Protein AF-A0A822D417-F1 (afdb_monomer)

InterPro domains:
  IPR008979 Galactose-binding-like domain superfamily [SSF49785] (33-91)
  IPR049475 Mannanase, galactose-binding domain-like [PF21253] (36-92)

Solvent-accessible surface area (backbone atoms only — not comparable to full-atom values): 6588 Å² total; per-residue (Å²): 131,82,85,57,60,63,55,62,80,66,36,75,77,75,51,80,72,83,73,81,84,76,72,96,81,71,96,60,90,74,75,79,75,83,87,77,53,35,78,88,45,55,82,66,50,43,62,42,66,55,76,39,70,60,36,61,35,62,90,60,61,89,90,48,81,20,22,83,42,66,40,68,50,82,87,81,42,98,64,74,49,79,48,66,75,77,82,79,83,82,79,83,79,86,128

Structure (mmCIF, N/CA/C/O backbone):
data_AF-A0A822D417-F1
#
_entry.id   AF-A0A822D417-F1
#
loop_
_atom_site.group_PDB
_atom_site.id
_atom_site.type_symbol
_atom_site.label_atom_id
_atom_site.label_alt_id
_atom_site.label_comp_id
_atom_site.label_asym_id
_atom_site.label_entity_id
_atom_site.label_seq_id
_atom_site.pdbx_PDB_ins_code
_atom_site.Cartn_x
_atom_site.Cartn_y
_atom_site.Cartn_z
_atom_site.occupancy
_atom_site.B_iso_or_equiv
_atom_site.auth_seq_id
_atom_site.auth_comp_id
_atom_site.auth_asym_id
_atom_site.auth_atom_id
_atom_site.pdbx_PDB_model_num
ATOM 1 N N . LYS A 1 1 ? 17.888 0.916 32.134 1.00 43.16 1 LYS A N 1
ATOM 2 C CA . LYS A 1 1 ? 18.655 0.701 30.878 1.00 43.16 1 LYS A CA 1
ATOM 3 C C . LYS A 1 1 ? 17.827 -0.208 29.978 1.00 43.16 1 LYS A C 1
ATOM 5 O O . LYS A 1 1 ? 17.633 -1.359 30.339 1.00 43.16 1 LYS A O 1
ATOM 10 N N . ASN A 1 2 ? 17.302 0.304 28.865 1.00 42.56 2 ASN A N 1
ATOM 11 C CA . ASN A 1 2 ? 16.524 -0.488 27.906 1.00 42.56 2 ASN A CA 1
ATOM 12 C C . ASN A 1 2 ? 17.467 -1.372 27.080 1.00 42.56 2 ASN A C 1
ATOM 14 O O . ASN A 1 2 ? 17.858 -1.009 25.977 1.00 42.56 2 ASN A O 1
ATOM 18 N N . GLN A 1 3 ? 17.867 -2.519 27.630 1.00 48.84 3 GLN A N 1
ATOM 19 C CA . GLN A 1 3 ? 18.822 -3.432 26.988 1.00 48.84 3 GLN A CA 1
ATOM 20 C C . GLN A 1 3 ? 18.248 -4.203 25.784 1.00 48.84 3 GLN A C 1
ATOM 22 O O . GLN A 1 3 ? 18.985 -4.914 25.117 1.00 48.84 3 GLN A O 1
ATOM 27 N N . ASN A 1 4 ? 16.967 -4.003 25.449 1.00 54.53 4 ASN A N 1
ATOM 28 C CA . ASN A 1 4 ? 16.254 -4.810 24.451 1.00 54.53 4 ASN A CA 1
ATOM 29 C C . ASN A 1 4 ? 15.768 -4.028 23.218 1.00 54.53 4 ASN A C 1
ATOM 31 O O . ASN A 1 4 ? 15.181 -4.617 22.316 1.00 54.53 4 ASN A O 1
ATOM 35 N N . VAL A 1 5 ? 16.026 -2.717 23.134 1.00 54.72 5 VAL A N 1
ATOM 36 C CA . VAL A 1 5 ? 15.638 -1.911 21.955 1.00 54.72 5 VAL A CA 1
ATOM 37 C C . VAL A 1 5 ? 16.495 -2.274 20.739 1.00 54.72 5 VAL A C 1
ATOM 39 O O . VAL A 1 5 ? 16.001 -2.322 19.618 1.00 54.72 5 VAL A O 1
ATOM 42 N N . TRP A 1 6 ? 17.761 -2.634 20.960 1.00 55.38 6 TRP A N 1
ATOM 43 C CA . TRP A 1 6 ? 18.650 -3.084 19.891 1.00 55.38 6 TRP A CA 1
ATOM 44 C C . TRP A 1 6 ? 18.193 -4.414 19.278 1.00 55.38 6 TRP A C 1
ATOM 46 O O . TRP A 1 6 ? 18.232 -4.57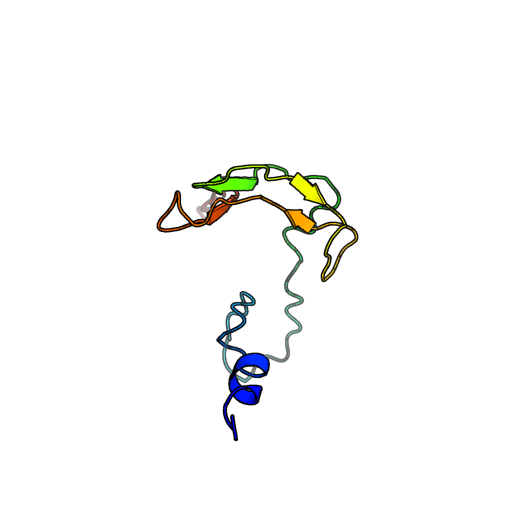3 18.062 1.00 55.38 6 TRP A O 1
ATOM 56 N N . ALA A 1 7 ? 17.672 -5.332 20.097 1.00 58.72 7 ALA A N 1
ATOM 57 C CA . ALA A 1 7 ? 17.116 -6.594 19.619 1.00 58.72 7 ALA A CA 1
ATOM 58 C C . ALA A 1 7 ? 15.896 -6.373 18.712 1.00 58.72 7 ALA A C 1
ATOM 60 O O . ALA A 1 7 ? 15.723 -7.113 17.757 1.00 58.72 7 ALA A O 1
ATOM 61 N N . LEU A 1 8 ? 15.093 -5.330 18.939 1.00 52.41 8 LEU A N 1
ATOM 62 C CA . LEU A 1 8 ? 13.934 -5.002 18.100 1.00 52.41 8 LEU A CA 1
ATOM 63 C C . LEU A 1 8 ? 14.316 -4.467 16.709 1.00 52.41 8 LEU A C 1
ATOM 65 O O . LEU A 1 8 ? 13.662 -4.826 15.736 1.00 52.41 8 LEU A O 1
ATOM 69 N N . PHE A 1 9 ? 15.391 -3.680 16.593 1.00 57.50 9 PHE A N 1
ATOM 70 C CA . PHE A 1 9 ? 15.875 -3.173 15.297 1.00 57.50 9 PHE A CA 1
ATOM 71 C C . PHE A 1 9 ? 16.802 -4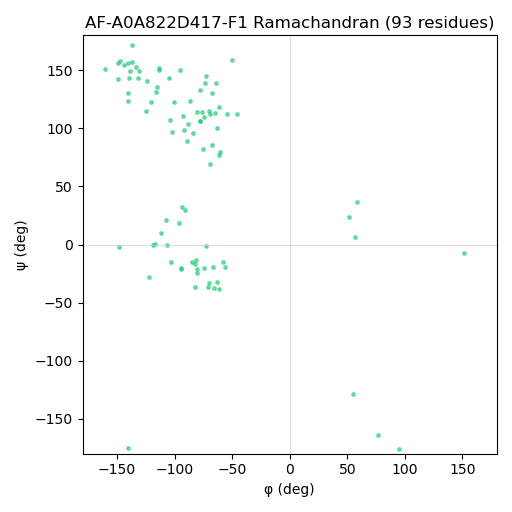.146 14.549 1.00 57.50 9 PHE A C 1
ATOM 73 O O . PHE A 1 9 ? 17.013 -3.980 13.351 1.00 57.50 9 PHE A O 1
ATOM 80 N N . ASN A 1 10 ? 17.330 -5.169 15.231 1.00 53.06 10 ASN A N 1
ATOM 81 C CA . ASN A 1 10 ? 18.166 -6.221 14.636 1.00 53.06 10 ASN A CA 1
ATOM 82 C C . ASN A 1 10 ? 17.459 -7.579 14.494 1.00 53.06 10 ASN A C 1
ATOM 84 O O . ASN A 1 10 ? 18.065 -8.528 13.994 1.00 53.06 10 ASN A O 1
ATOM 88 N N . ASN A 1 11 ? 16.195 -7.710 14.910 1.00 48.62 11 ASN A N 1
ATOM 89 C CA . ASN A 1 11 ? 15.465 -8.963 14.747 1.00 48.62 11 ASN A CA 1
ATOM 90 C C . ASN A 1 11 ? 14.987 -9.109 13.298 1.00 48.62 11 ASN A C 1
ATOM 92 O O . ASN A 1 11 ? 14.015 -8.481 12.873 1.00 48.62 11 ASN A O 1
ATOM 96 N N . GLN A 1 12 ? 15.651 -9.997 12.557 1.00 53.28 12 GLN A N 1
ATOM 97 C CA . GLN A 1 12 ? 15.289 -10.356 11.185 1.00 53.28 12 GLN A CA 1
ATOM 98 C C . GLN A 1 12 ? 13.857 -10.908 11.042 1.0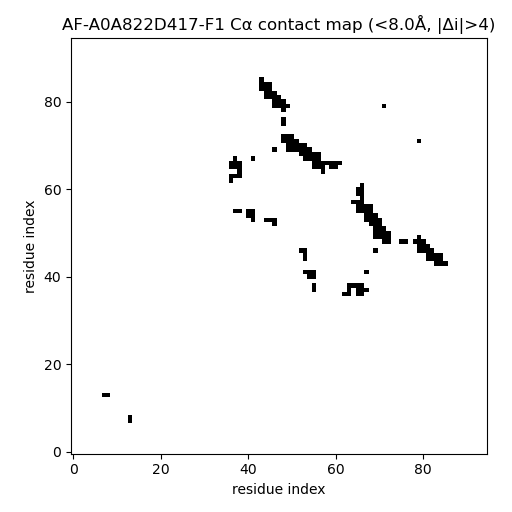0 53.28 12 GLN A C 1
ATOM 100 O O . GLN A 1 12 ? 13.360 -10.942 9.921 1.00 53.28 12 GLN A O 1
ATOM 105 N N . LEU A 1 13 ? 13.192 -11.301 12.138 1.00 49.06 13 LEU A N 1
ATOM 106 C CA . LEU A 1 13 ? 11.806 -11.788 12.155 1.00 49.06 13 LEU A CA 1
ATOM 107 C C . LEU A 1 13 ? 10.761 -10.698 12.460 1.00 49.06 13 LEU A C 1
ATOM 109 O O . LEU A 1 13 ? 9.594 -10.884 12.135 1.00 49.06 13 LEU A O 1
ATOM 113 N N . VAL A 1 14 ? 11.143 -9.560 13.060 1.00 47.34 14 VAL A N 1
ATOM 114 C CA . VAL A 1 14 ? 10.215 -8.419 13.267 1.00 47.34 14 VAL A CA 1
ATOM 115 C C . VAL A 1 14 ? 10.087 -7.592 11.987 1.00 47.34 14 VAL A C 1
ATOM 117 O O . VAL A 1 14 ? 9.050 -6.983 11.732 1.00 47.34 14 VAL A O 1
ATOM 120 N N . ILE A 1 15 ? 11.098 -7.656 11.119 1.00 49.00 15 ILE A N 1
ATOM 121 C CA . ILE A 1 15 ? 10.976 -7.217 9.735 1.00 49.00 15 ILE A CA 1
ATOM 122 C C . ILE A 1 15 ? 10.507 -8.422 8.914 1.00 49.00 15 ILE A C 1
ATOM 124 O O . ILE A 1 15 ? 11.320 -9.179 8.391 1.00 49.00 15 ILE A O 1
ATOM 128 N N . ASN A 1 16 ? 9.193 -8.613 8.789 1.00 47.16 16 ASN A N 1
ATOM 129 C CA . ASN A 1 16 ? 8.609 -9.528 7.802 1.00 47.16 16 ASN A CA 1
ATOM 130 C C . ASN A 1 16 ? 8.988 -9.060 6.377 1.00 47.16 16 ASN A C 1
ATOM 132 O O . ASN A 1 16 ? 8.190 -8.453 5.673 1.00 47.16 16 ASN A O 1
ATOM 136 N N . ARG A 1 17 ? 10.230 -9.316 5.942 1.00 48.41 17 ARG A N 1
ATOM 137 C CA . ARG A 1 17 ? 10.761 -8.979 4.605 1.00 48.41 17 ARG A CA 1
ATOM 138 C C . ARG A 1 17 ? 10.560 -10.102 3.591 1.00 48.41 17 ARG A C 1
ATOM 140 O O . ARG A 1 17 ? 11.418 -10.290 2.736 1.00 48.41 17 ARG A O 1
ATOM 147 N N . GLY A 1 18 ? 9.508 -10.909 3.730 1.00 43.88 18 GLY A N 1
ATOM 148 C CA . GLY A 1 18 ? 9.171 -11.952 2.751 1.00 43.88 18 GLY A CA 1
ATOM 149 C C . GLY A 1 18 ? 10.316 -12.908 2.380 1.00 43.88 18 GLY A C 1
ATOM 150 O O . GLY A 1 18 ? 10.303 -13.466 1.287 1.00 43.88 18 GLY A O 1
ATOM 151 N N . LYS A 1 19 ? 11.330 -13.088 3.240 1.00 46.16 19 LYS A N 1
ATOM 152 C CA . LYS A 1 19 ? 12.483 -13.935 2.923 1.00 46.16 19 LYS A CA 1
ATOM 153 C C . LYS A 1 19 ? 12.203 -15.351 3.417 1.00 46.16 19 LYS A C 1
ATOM 155 O O . LYS A 1 19 ? 12.349 -15.645 4.599 1.00 46.16 19 LYS A O 1
ATOM 160 N N . LEU A 1 20 ? 11.766 -16.208 2.496 1.00 44.94 20 LEU A N 1
ATOM 161 C CA . LEU A 1 20 ? 11.686 -17.652 2.695 1.00 44.94 20 LEU A CA 1
ATOM 162 C C . LEU A 1 20 ? 13.113 -18.190 2.877 1.00 44.94 20 LEU A C 1
ATOM 164 O O . LEU A 1 20 ? 13.926 -18.109 1.958 1.00 44.94 20 LEU A O 1
ATOM 168 N N . ASN A 1 21 ? 13.433 -18.691 4.070 1.00 46.44 21 ASN A N 1
ATOM 169 C CA . ASN A 1 21 ? 14.740 -19.276 4.356 1.00 46.44 21 ASN A CA 1
ATOM 170 C C . ASN A 1 21 ? 14.731 -20.743 3.891 1.00 46.44 21 ASN A C 1
ATOM 172 O O . ASN A 1 21 ? 14.219 -21.614 4.592 1.00 46.44 21 ASN A O 1
ATOM 176 N N . LEU A 1 22 ? 15.227 -21.006 2.680 1.00 51.34 22 LEU A N 1
ATOM 177 C CA . LEU A 1 22 ? 15.517 -22.361 2.199 1.00 51.34 22 LEU A CA 1
ATOM 178 C C . LEU A 1 22 ? 16.938 -22.703 2.664 1.00 51.34 22 LEU A C 1
ATOM 180 O O . LEU A 1 22 ? 17.853 -21.925 2.417 1.00 51.34 22 LEU A O 1
ATOM 184 N N . GLY A 1 23 ? 17.074 -23.801 3.410 1.00 39.03 23 GLY A N 1
ATOM 185 C CA . GLY A 1 23 ? 18.216 -24.114 4.276 1.00 39.03 23 GLY A CA 1
ATOM 186 C C . GLY A 1 23 ? 19.620 -24.008 3.668 1.00 39.03 23 GLY A C 1
ATOM 187 O O . GLY A 1 23 ? 19.823 -24.074 2.457 1.00 39.03 23 GLY A O 1
ATOM 188 N N . ASP A 1 24 ? 20.586 -23.858 4.578 1.00 44.62 24 ASP A N 1
ATOM 189 C CA . ASP A 1 24 ? 22.023 -23.724 4.336 1.00 44.62 24 ASP A CA 1
ATOM 190 C C . ASP A 1 24 ? 22.548 -24.750 3.319 1.00 44.62 24 ASP A C 1
ATOM 192 O O . ASP A 1 24 ? 22.598 -25.948 3.598 1.00 44.62 24 ASP A O 1
ATOM 196 N N . GLY A 1 25 ? 22.973 -24.284 2.139 1.00 41.91 25 GLY A N 1
ATOM 197 C CA . GLY A 1 25 ? 23.725 -25.131 1.205 1.00 41.91 25 GLY A CA 1
ATOM 198 C C . GLY A 1 25 ? 23.613 -24.829 -0.287 1.00 41.91 25 GLY A C 1
ATOM 199 O O . GLY A 1 25 ? 24.365 -25.415 -1.059 1.00 41.91 25 GLY A O 1
ATOM 200 N N . ALA A 1 26 ? 22.741 -23.923 -0.734 1.00 36.69 26 ALA A N 1
ATOM 201 C CA . ALA A 1 26 ? 22.652 -23.581 -2.155 1.00 36.69 26 ALA A CA 1
ATOM 202 C C . ALA A 1 26 ? 23.350 -22.247 -2.457 1.00 36.69 26 ALA A C 1
ATOM 204 O O . ALA A 1 26 ? 22.756 -21.173 -2.356 1.00 36.69 26 ALA A O 1
ATOM 205 N N . THR A 1 27 ? 24.607 -22.305 -2.907 1.00 42.31 27 THR A N 1
ATOM 206 C CA . THR A 1 27 ? 25.218 -21.237 -3.714 1.00 42.31 27 THR A CA 1
ATOM 207 C C . THR A 1 27 ? 24.563 -21.219 -5.096 1.00 42.31 27 THR A C 1
ATOM 209 O O . THR A 1 27 ? 25.161 -21.584 -6.103 1.00 42.31 27 THR A O 1
ATOM 212 N N . SER A 1 28 ? 23.301 -20.817 -5.145 1.00 39.69 28 SER A N 1
ATOM 213 C CA . SER A 1 28 ? 22.647 -20.355 -6.358 1.00 39.69 28 SER A CA 1
ATOM 214 C C . SER A 1 28 ? 22.099 -18.983 -6.027 1.00 39.69 28 SER A C 1
ATOM 216 O O . SER A 1 28 ? 21.232 -18.862 -5.160 1.00 39.69 28 SER A O 1
ATOM 218 N N . SER A 1 29 ? 22.622 -17.951 -6.683 1.00 43.84 29 SER A N 1
ATOM 219 C CA . SER A 1 29 ? 22.042 -16.614 -6.679 1.00 43.84 29 SER A CA 1
ATOM 220 C C . SER A 1 29 ? 20.632 -16.687 -7.264 1.00 43.84 29 SER A C 1
ATOM 222 O O . SER A 1 29 ? 20.414 -16.379 -8.431 1.00 43.84 29 SER A O 1
ATOM 224 N N . ALA A 1 30 ? 19.660 -17.112 -6.463 1.00 44.41 30 ALA A N 1
ATOM 225 C CA . ALA A 1 30 ? 18.273 -16.785 -6.697 1.00 44.41 30 ALA A CA 1
ATOM 226 C C . ALA A 1 30 ? 18.182 -15.277 -6.449 1.00 44.41 30 ALA A C 1
ATOM 228 O O . ALA A 1 30 ? 17.952 -14.835 -5.321 1.00 44.41 30 ALA A O 1
ATOM 229 N N . SER A 1 31 ? 18.465 -14.465 -7.473 1.00 51.12 31 SER A N 1
ATOM 230 C CA . SER A 1 31 ? 18.064 -13.068 -7.425 1.00 51.12 31 SER A CA 1
ATOM 231 C C . SER A 1 31 ? 16.540 -13.091 -7.379 1.00 51.12 31 SER A C 1
ATOM 233 O O . SER A 1 31 ? 15.865 -13.366 -8.366 1.00 51.12 31 SER A O 1
ATOM 235 N N . GLY A 1 32 ? 15.983 -12.921 -6.180 1.00 57.44 32 GLY A N 1
ATOM 236 C CA . GLY A 1 32 ? 14.549 -12.738 -6.026 1.00 57.44 32 GLY A CA 1
ATOM 237 C C . GLY A 1 32 ? 14.146 -11.565 -6.911 1.00 57.44 32 GLY A C 1
ATOM 238 O O . GLY A 1 32 ? 14.597 -10.443 -6.683 1.00 57.44 32 GLY A O 1
ATOM 239 N N . GLY A 1 33 ? 13.382 -11.841 -7.966 1.00 69.75 33 GLY A N 1
ATOM 240 C CA . GLY A 1 33 ? 12.916 -10.815 -8.885 1.00 69.75 33 GLY A CA 1
ATOM 241 C C . GLY A 1 33 ? 11.994 -9.841 -8.160 1.00 69.75 33 GLY A C 1
ATOM 242 O O . GLY A 1 33 ? 11.162 -10.246 -7.347 1.00 69.75 33 GLY A O 1
ATOM 243 N N . VAL A 1 34 ? 12.135 -8.552 -8.455 1.00 77.56 34 VAL A N 1
ATOM 244 C CA . VAL A 1 34 ? 11.184 -7.544 -7.983 1.00 77.56 34 VAL A CA 1
ATOM 245 C C . VAL A 1 34 ? 9.875 -7.746 -8.740 1.00 77.56 34 VAL A C 1
ATOM 247 O O . VAL A 1 34 ? 9.834 -7.577 -9.955 1.00 77.56 34 VAL A O 1
ATOM 250 N N . LEU A 1 35 ? 8.813 -8.118 -8.023 1.00 80.75 35 LEU A N 1
ATOM 251 C CA . LEU A 1 35 ? 7.483 -8.308 -8.614 1.00 80.75 35 LEU A CA 1
ATOM 252 C C . LEU A 1 35 ? 6.728 -6.982 -8.772 1.00 80.75 35 LEU A C 1
ATOM 254 O O . LEU A 1 35 ? 6.029 -6.790 -9.761 1.00 80.75 35 LEU A O 1
ATOM 258 N N . TYR A 1 36 ? 6.892 -6.058 -7.820 1.00 86.06 36 TYR A N 1
ATOM 259 C CA . TYR A 1 36 ? 6.246 -4.745 -7.837 1.00 86.06 36 TYR A CA 1
ATOM 260 C C . TYR A 1 36 ? 7.218 -3.672 -7.343 1.00 86.06 36 TYR A C 1
ATOM 262 O O . TYR A 1 36 ? 7.737 -3.765 -6.232 1.00 86.06 36 TYR A O 1
ATOM 270 N N . ASN A 1 37 ? 7.452 -2.654 -8.171 1.00 88.62 37 ASN A N 1
ATOM 271 C CA . ASN A 1 37 ? 8.284 -1.485 -7.859 1.00 88.62 37 ASN A CA 1
ATOM 272 C C . ASN A 1 37 ? 7.499 -0.162 -7.901 1.00 88.62 37 ASN A C 1
ATOM 274 O O . ASN A 1 37 ? 8.093 0.892 -7.703 1.00 88.62 37 ASN A O 1
ATOM 278 N N . PHE A 1 38 ? 6.199 -0.235 -8.213 1.00 91.25 38 PHE A N 1
ATOM 279 C CA . PHE A 1 38 ? 5.232 0.866 -8.276 1.00 91.25 38 PHE A CA 1
ATOM 280 C C . PHE A 1 38 ? 5.573 2.033 -9.207 1.00 91.25 38 PHE A C 1
ATOM 282 O O . PHE A 1 38 ? 4.798 2.975 -9.274 1.00 91.25 38 PHE A O 1
ATOM 289 N N . SER A 1 39 ? 6.644 1.946 -9.999 1.00 89.50 39 SER A N 1
ATOM 290 C CA . SER A 1 39 ? 7.050 3.009 -10.930 1.00 89.50 39 SER A CA 1
ATOM 291 C C . SER A 1 39 ? 6.066 3.228 -12.081 1.00 89.50 39 SER A C 1
ATOM 293 O O . SER A 1 39 ? 6.066 4.282 -12.706 1.00 89.50 39 SER A O 1
ATOM 295 N N . ASN A 1 40 ? 5.210 2.238 -12.347 1.00 87.81 40 ASN A N 1
ATOM 296 C CA . ASN A 1 40 ? 4.173 2.283 -13.380 1.00 87.81 40 ASN A CA 1
ATOM 297 C C . ASN A 1 40 ? 2.758 2.431 -12.782 1.00 87.81 40 ASN A C 1
ATOM 299 O O . ASN A 1 40 ? 1.777 2.050 -13.422 1.00 87.81 40 ASN A O 1
ATOM 303 N N . GLY A 1 41 ? 2.643 2.924 -11.545 1.00 89.69 41 GLY A N 1
ATOM 304 C CA . GLY A 1 41 ? 1.366 3.082 -10.850 1.00 89.69 41 GLY A CA 1
ATOM 305 C C . GLY A 1 41 ? 0.985 1.927 -9.928 1.00 89.69 41 GLY A C 1
ATOM 306 O O . GLY A 1 41 ? 1.728 0.965 -9.716 1.00 89.69 41 GLY A O 1
ATOM 307 N N . VAL A 1 42 ? -0.218 2.042 -9.359 1.00 91.50 42 VAL A N 1
ATOM 308 C CA . VAL A 1 42 ? -0.730 1.138 -8.314 1.00 91.50 42 VAL A CA 1
ATOM 309 C C . VAL A 1 42 ? -1.306 -0.175 -8.848 1.00 91.50 42 VAL A C 1
ATOM 311 O O . VAL A 1 42 ? -1.507 -1.115 -8.085 1.00 91.50 42 VAL A O 1
ATOM 314 N N . GLY A 1 43 ? -1.558 -0.288 -10.155 1.00 88.62 43 GLY A N 1
ATOM 315 C CA . GLY A 1 43 ? -2.089 -1.508 -10.770 1.00 88.62 43 GLY A CA 1
ATOM 316 C C . GLY A 1 43 ? -3.393 -1.998 -10.123 1.00 88.62 43 GLY A C 1
ATOM 317 O O . GLY A 1 43 ? -4.342 -1.238 -9.980 1.00 88.62 43 GLY A O 1
ATOM 318 N N . GLN A 1 44 ? -3.435 -3.283 -9.751 1.00 89.25 44 GLN A N 1
ATOM 319 C CA . GLN A 1 44 ? -4.588 -3.949 -9.113 1.00 89.25 44 GLN A CA 1
ATOM 320 C C . GLN A 1 44 ? -4.486 -3.999 -7.579 1.00 89.25 44 GLN A C 1
ATOM 322 O O . GLN A 1 44 ? -5.126 -4.835 -6.931 1.00 89.25 44 GLN A O 1
ATOM 327 N N . TRP A 1 45 ? -3.633 -3.158 -6.991 1.00 93.25 45 TRP A N 1
ATOM 328 C CA . TRP A 1 45 ? -3.504 -3.077 -5.545 1.00 93.25 45 TRP A CA 1
ATOM 329 C C . TRP A 1 45 ? -4.701 -2.365 -4.918 1.00 93.25 45 TRP A C 1
ATOM 331 O O . TRP A 1 45 ? -5.201 -1.370 -5.435 1.00 93.25 45 TRP A O 1
ATOM 341 N N . GLN A 1 46 ? -5.154 -2.893 -3.787 1.00 92.50 46 GLN A N 1
ATOM 342 C CA . GLN A 1 46 ? -6.349 -2.470 -3.070 1.00 92.50 46 GLN A CA 1
ATOM 343 C C . GLN A 1 46 ? -6.104 -2.499 -1.560 1.00 92.50 46 GLN A C 1
ATOM 345 O O . GLN A 1 46 ? -5.243 -3.229 -1.062 1.00 92.50 46 GLN A O 1
ATOM 350 N N . GLY A 1 47 ? -6.885 -1.706 -0.829 1.00 91.56 47 GLY A N 1
ATOM 351 C CA . GLY A 1 47 ? -6.839 -1.616 0.626 1.00 91.56 47 GLY A CA 1
ATOM 352 C C . GLY A 1 47 ? -8.116 -2.136 1.292 1.00 91.56 47 GLY A C 1
ATOM 353 O O . GLY A 1 47 ? -9.197 -2.066 0.717 1.00 91.56 47 GLY A O 1
ATOM 354 N N . THR A 1 48 ? -8.010 -2.637 2.523 1.00 91.94 48 THR A N 1
ATOM 355 C CA . THR A 1 48 ? -9.157 -2.900 3.415 1.00 91.94 48 THR A CA 1
ATOM 356 C C . THR A 1 48 ? -9.080 -1.997 4.641 1.00 91.94 48 THR A C 1
ATOM 358 O O . THR A 1 48 ? -8.015 -1.896 5.252 1.00 91.94 48 THR A O 1
ATOM 361 N N . ASN A 1 49 ? -10.217 -1.405 5.031 1.00 92.81 49 ASN A N 1
ATOM 362 C CA . ASN A 1 49 ? -10.337 -0.446 6.140 1.00 92.81 49 ASN A CA 1
ATOM 363 C C . ASN A 1 49 ? -9.448 0.801 5.966 1.00 92.81 49 ASN A C 1
ATOM 365 O O . ASN A 1 49 ? -8.884 1.311 6.929 1.00 92.81 49 ASN A O 1
ATOM 369 N N . VAL A 1 50 ? -9.307 1.274 4.728 1.00 93.00 50 VAL A N 1
ATOM 370 C CA . VAL A 1 50 ? -8.506 2.457 4.388 1.00 93.00 50 VAL A CA 1
ATOM 371 C C . VAL A 1 50 ? -9.380 3.707 4.314 1.00 93.00 50 VAL A C 1
ATOM 373 O O . VAL A 1 50 ? -10.561 3.625 3.983 1.00 93.00 50 VAL A O 1
ATOM 376 N N . THR A 1 51 ? -8.797 4.861 4.619 1.00 94.69 51 THR A N 1
ATOM 377 C CA . THR A 1 51 ? -9.442 6.179 4.506 1.00 94.69 51 THR A CA 1
ATOM 378 C C . THR A 1 51 ? -8.984 6.963 3.281 1.00 94.69 51 THR A C 1
ATOM 380 O O . THR A 1 51 ? -9.637 7.934 2.913 1.00 94.69 51 THR A O 1
ATOM 383 N N . GLY A 1 52 ? -7.886 6.542 2.649 1.00 94.38 52 GLY A N 1
ATOM 384 C CA . GLY A 1 52 ? -7.330 7.152 1.444 1.00 94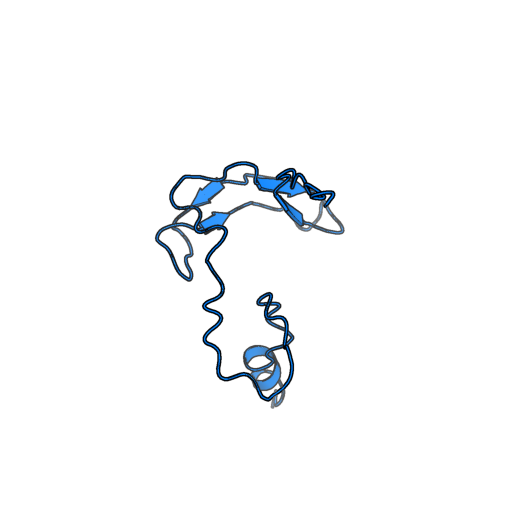.38 52 GLY A CA 1
ATOM 385 C C . GLY A 1 52 ? -6.402 6.186 0.707 1.00 94.38 52 GLY A C 1
ATOM 386 O O . GLY A 1 52 ? -5.793 5.308 1.322 1.00 94.38 52 GLY A O 1
ATOM 387 N N . GLY A 1 53 ? -6.313 6.336 -0.615 1.00 93.81 53 GLY A N 1
ATOM 388 C CA . GLY A 1 53 ? -5.521 5.461 -1.482 1.00 93.81 53 GLY A CA 1
ATOM 389 C C . GLY A 1 53 ? -6.161 4.085 -1.767 1.00 93.81 53 GLY A C 1
ATOM 390 O O . GLY A 1 53 ? -7.359 3.897 -1.538 1.00 93.81 53 GLY A O 1
ATOM 391 N N . PRO A 1 54 ? -5.378 3.108 -2.270 1.00 94.50 54 PRO A N 1
ATOM 392 C CA . PRO A 1 54 ? -3.928 3.170 -2.439 1.00 94.50 54 PRO A CA 1
ATOM 393 C C . PRO A 1 54 ? -3.481 4.081 -3.591 1.00 94.50 54 PRO A C 1
ATOM 395 O O . PRO A 1 54 ? -4.127 4.149 -4.634 1.00 94.50 54 PRO A O 1
ATOM 398 N N . GLU A 1 55 ? -2.354 4.759 -3.403 1.00 96.00 55 GLU A N 1
ATOM 399 C CA . GLU A 1 55 ? -1.767 5.700 -4.357 1.00 96.00 55 GLU A CA 1
ATOM 400 C C . GLU A 1 55 ? -0.265 5.457 -4.542 1.00 96.00 55 GLU A C 1
ATOM 402 O O . GLU A 1 55 ? 0.420 4.933 -3.659 1.00 96.00 55 GLU A O 1
ATOM 407 N N . GLN A 1 56 ? 0.245 5.826 -5.715 1.00 95.81 56 GLN A N 1
ATOM 408 C CA . GLN A 1 56 ? 1.678 5.850 -5.983 1.00 95.81 56 GLN A CA 1
ATOM 409 C C . GLN A 1 56 ? 2.267 7.104 -5.332 1.00 95.81 56 GLN A C 1
ATOM 411 O O . GLN A 1 56 ? 1.719 8.193 -5.488 1.00 95.81 56 GLN A O 1
ATOM 416 N N . SER A 1 57 ? 3.379 6.959 -4.616 1.00 92.69 57 SER A N 1
ATOM 417 C CA . SER A 1 57 ? 4.049 8.074 -3.944 1.00 92.69 57 SER A CA 1
ATOM 418 C C . SER A 1 57 ? 5.566 7.917 -3.975 1.00 92.69 57 SER A C 1
ATOM 420 O O . SER A 1 57 ? 6.083 6.805 -4.024 1.00 92.69 57 SER A O 1
ATOM 422 N N . ASN A 1 58 ? 6.285 9.033 -3.895 1.00 93.12 58 ASN A N 1
ATOM 423 C CA . ASN A 1 58 ? 7.736 9.078 -3.710 1.00 93.12 58 ASN A CA 1
ATOM 424 C C . ASN A 1 58 ? 8.144 9.644 -2.334 1.00 93.12 58 ASN A C 1
ATOM 426 O O . ASN A 1 58 ? 9.323 9.897 -2.097 1.00 93.12 58 ASN A O 1
ATOM 430 N N . GLU A 1 59 ? 7.185 9.822 -1.418 1.00 91.38 59 GLU A N 1
ATOM 431 C CA . GLU A 1 59 ? 7.406 10.361 -0.066 1.00 91.38 59 GLU A CA 1
ATOM 432 C C . GLU A 1 59 ? 8.354 9.477 0.763 1.00 91.38 59 GLU A C 1
ATOM 434 O O . GLU A 1 59 ? 9.209 9.972 1.497 1.00 91.38 59 GLU A O 1
ATOM 439 N N . PHE A 1 60 ? 8.234 8.156 0.610 1.00 89.06 60 PHE A N 1
ATOM 440 C CA . PHE A 1 60 ? 9.141 7.171 1.190 1.00 89.06 60 PHE A CA 1
ATOM 441 C C . PHE A 1 60 ? 9.389 6.047 0.190 1.00 89.06 60 PHE A C 1
ATOM 443 O O . PHE A 1 60 ? 8.442 5.466 -0.340 1.00 89.06 60 PHE A O 1
ATOM 450 N N . VAL A 1 61 ? 10.656 5.707 -0.044 1.00 84.25 61 VAL A N 1
ATOM 451 C CA . VAL A 1 61 ? 11.065 4.683 -1.013 1.00 84.25 61 VAL A CA 1
ATOM 452 C C . VAL A 1 61 ? 12.198 3.829 -0.449 1.00 84.25 61 VAL A C 1
ATOM 454 O O . VAL A 1 61 ? 13.008 4.303 0.344 1.00 84.25 61 VAL A O 1
ATOM 457 N N . PHE A 1 62 ? 12.258 2.555 -0.847 1.00 70.69 62 PHE A N 1
ATOM 458 C CA . PHE A 1 62 ? 13.262 1.610 -0.335 1.00 70.69 62 PHE A CA 1
ATOM 459 C C . PHE A 1 62 ? 14.134 0.972 -1.432 1.00 70.69 62 PHE A C 1
ATOM 461 O O . PHE A 1 62 ? 15.281 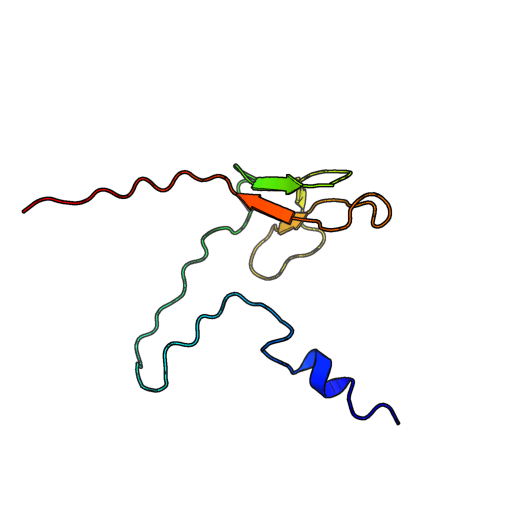0.630 -1.157 1.00 70.69 62 PHE A O 1
ATOM 468 N N . GLN A 1 63 ? 13.638 0.822 -2.671 1.00 71.88 63 GLN A N 1
ATOM 469 C CA . GLN A 1 63 ? 14.381 0.177 -3.778 1.00 71.88 63 GLN A CA 1
ATOM 470 C C . GLN A 1 63 ? 14.065 0.722 -5.186 1.00 71.88 63 GLN A C 1
ATOM 472 O O . GLN A 1 63 ? 14.654 0.260 -6.159 1.00 71.88 63 GLN A O 1
ATOM 477 N N . SER A 1 64 ? 13.143 1.678 -5.309 1.00 78.44 64 SER A N 1
ATOM 478 C CA . SER A 1 64 ? 12.708 2.275 -6.578 1.00 78.44 64 SER A CA 1
ATOM 479 C C . SER A 1 64 ? 12.495 3.784 -6.405 1.00 78.44 64 SER A C 1
ATOM 481 O O . SER A 1 64 ? 12.774 4.328 -5.337 1.00 78.44 64 SER A O 1
ATOM 483 N N . THR A 1 65 ? 12.001 4.452 -7.445 1.00 88.88 65 THR A N 1
ATOM 484 C CA . THR A 1 65 ? 11.550 5.854 -7.423 1.00 88.88 65 THR A CA 1
ATOM 485 C C . THR A 1 65 ? 10.215 6.049 -6.719 1.00 88.88 65 THR A C 1
ATOM 487 O O . THR A 1 65 ? 9.915 7.160 -6.292 1.00 88.88 65 THR A O 1
ATOM 490 N N . ASP A 1 66 ? 9.433 4.978 -6.591 1.00 90.81 66 ASP A N 1
ATOM 491 C CA . ASP A 1 66 ? 8.051 5.025 -6.141 1.00 90.81 66 ASP A CA 1
ATOM 492 C C . ASP A 1 66 ? 7.746 3.907 -5.143 1.00 90.81 66 ASP A C 1
ATOM 494 O O . ASP A 1 66 ? 8.403 2.860 -5.096 1.00 90.81 66 ASP A O 1
ATOM 498 N N . SER A 1 67 ? 6.719 4.140 -4.340 1.00 91.94 67 SER A N 1
ATOM 499 C CA . SER A 1 67 ? 6.139 3.205 -3.392 1.00 91.94 67 SER A CA 1
ATOM 500 C C . SER A 1 67 ? 4.616 3.260 -3.448 1.00 91.94 67 SER A C 1
ATOM 502 O O . SER A 1 67 ? 4.016 4.098 -4.125 1.00 91.94 67 SER A O 1
ATOM 504 N N . LEU A 1 68 ? 3.990 2.321 -2.745 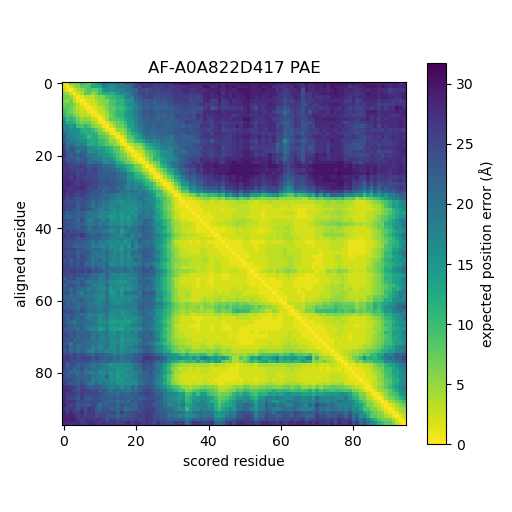1.00 93.62 68 LEU A N 1
ATOM 505 C CA . LEU A 1 68 ? 2.550 2.270 -2.573 1.00 93.62 68 LEU A CA 1
ATOM 506 C C . LEU A 1 68 ? 2.198 2.829 -1.198 1.00 93.62 68 LEU A C 1
ATOM 508 O O . LEU A 1 68 ? 2.659 2.315 -0.176 1.00 93.62 68 LEU A O 1
ATOM 512 N N . LYS A 1 69 ? 1.365 3.863 -1.185 1.00 94.88 69 LYS A N 1
ATOM 513 C CA . LYS A 1 69 ? 0.868 4.520 0.019 1.00 94.88 69 LYS A CA 1
ATOM 514 C C . LYS A 1 69 ? -0.630 4.294 0.154 1.00 94.88 69 LYS A C 1
ATOM 516 O O . LYS A 1 69 ? -1.343 4.151 -0.834 1.00 94.88 69 LYS A O 1
ATOM 521 N N . LEU A 1 70 ? -1.100 4.258 1.391 1.00 94.94 70 LEU A N 1
ATOM 522 C CA . LEU A 1 70 ? -2.509 4.351 1.742 1.00 94.94 70 LEU A CA 1
ATOM 523 C C . LEU A 1 70 ? -2.629 5.023 3.104 1.00 94.94 70 LEU A C 1
ATOM 525 O O . LEU A 1 70 ? -1.705 4.949 3.918 1.00 94.94 70 LEU A O 1
ATOM 529 N N . ASP A 1 71 ? -3.787 5.612 3.353 1.00 94.75 71 ASP A N 1
ATOM 530 C CA . ASP A 1 71 ? -4.120 6.216 4.633 1.00 94.75 71 ASP A CA 1
ATOM 531 C C . ASP A 1 71 ? -5.096 5.317 5.389 1.00 94.75 71 ASP A C 1
ATOM 533 O O . ASP A 1 71 ? -5.998 4.705 4.807 1.00 94.75 71 ASP A O 1
ATOM 537 N N . ILE A 1 72 ? -4.931 5.248 6.707 1.00 94.25 72 ILE A N 1
ATOM 538 C CA . ILE A 1 72 ? -5.815 4.501 7.602 1.00 94.25 72 ILE A CA 1
ATOM 539 C C . ILE A 1 72 ? -6.237 5.367 8.776 1.00 94.25 72 ILE A C 1
ATOM 541 O O . ILE A 1 72 ? -5.462 6.170 9.297 1.00 94.25 72 ILE A O 1
ATOM 545 N N . ASN A 1 73 ? -7.441 5.113 9.275 1.00 92.88 73 ASN A N 1
ATOM 546 C CA . ASN A 1 73 ? -7.851 5.574 10.589 1.00 92.88 73 ASN A CA 1
ATOM 547 C C . ASN A 1 73 ? -7.811 4.399 11.562 1.00 92.88 73 ASN A C 1
ATOM 549 O O . ASN A 1 73 ? -8.704 3.556 11.544 1.00 92.88 73 ASN A O 1
ATOM 553 N N . LEU A 1 74 ? -6.817 4.399 12.456 1.00 91.12 74 LEU A N 1
ATOM 554 C CA . LEU A 1 74 ? -6.568 3.327 13.428 1.00 91.12 74 LEU A CA 1
ATOM 555 C C . LEU A 1 74 ? -7.760 3.007 14.345 1.00 91.12 74 LEU A C 1
ATOM 557 O O . LEU A 1 74 ? -7.812 1.914 14.907 1.00 91.12 74 LEU A O 1
ATOM 561 N N . SER A 1 75 ? -8.724 3.920 14.480 1.00 90.06 75 SER A N 1
ATOM 562 C CA . SER A 1 75 ? -9.929 3.706 15.288 1.00 90.06 75 SER A CA 1
ATOM 563 C C . SER A 1 75 ? -11.048 2.927 14.578 1.00 90.06 75 SER A C 1
ATOM 565 O O . SER A 1 75 ? -11.945 2.423 15.249 1.00 90.06 75 SER A O 1
ATOM 567 N N . GLN A 1 76 ? -11.018 2.810 13.245 1.00 81.75 76 GLN A N 1
ATOM 568 C CA . GLN A 1 76 ? -12.139 2.283 12.448 1.00 81.75 76 GLN A CA 1
ATOM 569 C C . GLN A 1 76 ? -12.038 0.784 12.138 1.00 81.75 76 GLN A C 1
ATOM 571 O O . GLN A 1 76 ? -13.046 0.141 11.850 1.00 81.75 76 GLN A O 1
ATOM 576 N N . GLY A 1 77 ? -10.841 0.205 12.211 1.00 76.75 77 GLY A N 1
ATOM 577 C CA . GLY A 1 77 ? -10.577 -1.185 11.853 1.00 76.75 77 GLY A CA 1
ATOM 578 C C . GLY A 1 77 ? -9.759 -1.930 12.904 1.00 76.75 77 GLY A C 1
ATOM 579 O O . GLY A 1 77 ? -8.822 -1.404 13.500 1.00 76.75 77 GLY A O 1
ATOM 580 N N . ARG A 1 78 ? -10.078 -3.214 13.099 1.00 81.31 78 ARG A N 1
ATOM 581 C CA . ARG A 1 78 ? -9.249 -4.128 13.910 1.00 81.31 78 ARG A CA 1
ATOM 582 C C . ARG A 1 78 ? -8.044 -4.668 13.137 1.00 81.31 78 ARG A C 1
ATOM 584 O O . ARG A 1 78 ? -7.103 -5.167 13.748 1.00 81.31 78 ARG A O 1
ATOM 591 N N . ARG A 1 79 ? -8.105 -4.631 11.802 1.00 90.00 79 ARG A N 1
ATOM 592 C CA . ARG A 1 79 ? -7.071 -5.102 10.872 1.00 90.00 79 ARG A CA 1
ATOM 593 C C . ARG A 1 79 ? -7.108 -4.260 9.603 1.00 90.00 79 ARG A C 1
ATOM 595 O O . ARG A 1 79 ? -8.193 -3.940 9.125 1.00 90.00 79 ARG A O 1
ATOM 602 N N . TYR A 1 80 ? -5.936 -3.974 9.056 1.00 89.81 80 TYR A N 1
ATOM 603 C CA . TYR A 1 80 ? -5.746 -3.232 7.813 1.00 89.81 80 TYR A CA 1
ATOM 604 C C . TYR A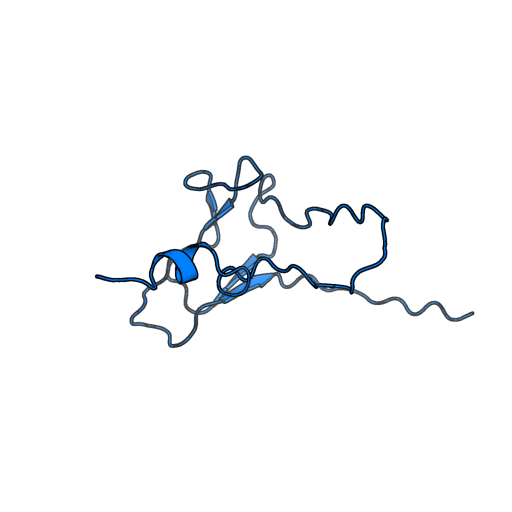 1 80 ? -4.930 -4.105 6.871 1.00 89.81 80 TYR A C 1
ATOM 606 O O . TYR A 1 80 ? -4.027 -4.814 7.320 1.00 89.81 80 TYR A O 1
ATOM 614 N N . ALA A 1 81 ? -5.270 -4.086 5.589 1.00 90.06 81 ALA A N 1
ATOM 615 C CA . ALA A 1 81 ? -4.585 -4.893 4.593 1.00 90.06 81 ALA A CA 1
ATOM 616 C C . ALA A 1 81 ? -4.393 -4.100 3.308 1.00 90.06 81 ALA A C 1
ATOM 618 O O . ALA A 1 81 ? -5.282 -3.353 2.905 1.00 90.06 81 ALA A O 1
ATOM 619 N N . LEU A 1 82 ? -3.251 -4.329 2.672 1.00 90.19 82 LEU A N 1
ATOM 620 C CA . LEU A 1 82 ? -2.916 -3.894 1.326 1.00 90.19 82 LEU A CA 1
ATOM 621 C C . LEU A 1 82 ? -2.615 -5.152 0.523 1.00 90.19 82 LEU A C 1
ATOM 623 O O . LEU A 1 82 ? -1.784 -5.959 0.942 1.00 90.19 82 LEU A O 1
ATOM 627 N N . TYR A 1 83 ? -3.333 -5.363 -0.571 1.00 90.25 83 TYR A N 1
ATOM 628 C CA . TYR A 1 83 ? -3.291 -6.622 -1.306 1.00 90.25 83 TYR A CA 1
ATOM 629 C C . TYR A 1 83 ? -3.486 -6.394 -2.801 1.00 90.25 83 TYR A C 1
ATOM 631 O O . TYR A 1 83 ? -4.045 -5.385 -3.216 1.00 90.25 83 TYR A O 1
ATOM 639 N N . ASN A 1 84 ? -3.030 -7.342 -3.611 1.00 87.62 84 ASN A N 1
ATOM 640 C CA . ASN A 1 84 ? -3.199 -7.334 -5.059 1.00 87.62 84 ASN A CA 1
ATOM 641 C C . ASN A 1 84 ? -4.061 -8.538 -5.463 1.00 87.62 84 ASN A C 1
ATOM 643 O O . ASN A 1 84 ? -3.790 -9.651 -5.015 1.00 87.62 84 ASN A O 1
ATOM 647 N N . GLN A 1 85 ? -5.094 -8.326 -6.283 1.00 75.94 85 GLN A N 1
ATOM 648 C CA . GLN A 1 85 ? -5.995 -9.393 -6.752 1.00 75.94 85 GLN A CA 1
ATOM 649 C C . GLN A 1 85 ? -5.572 -10.002 -8.100 1.00 75.94 85 GLN A C 1
ATOM 651 O O . GLN A 1 85 ? -6.422 -10.396 -8.897 1.00 75.94 85 GLN A O 1
ATOM 656 N N . GLN A 1 86 ? -4.275 -10.081 -8.401 1.00 71.56 86 GLN A N 1
ATOM 657 C CA . GLN A 1 86 ? -3.838 -10.722 -9.638 1.00 71.56 86 GLN A CA 1
ATOM 658 C C . GLN A 1 86 ? -4.256 -12.195 -9.668 1.00 71.56 86 GLN A C 1
ATOM 660 O O . GLN A 1 86 ? -3.822 -13.005 -8.849 1.00 71.56 86 GLN A O 1
ATOM 665 N N . GLN A 1 87 ? -5.083 -12.541 -10.654 1.00 58.09 87 GLN A N 1
ATOM 666 C CA . GLN A 1 87 ? -5.442 -13.919 -10.943 1.00 58.09 87 GLN A CA 1
ATOM 667 C C . GLN A 1 87 ? -4.220 -14.644 -11.514 1.00 58.09 87 GLN A C 1
ATOM 669 O O . GLN A 1 87 ? -3.770 -14.358 -12.624 1.00 58.09 87 GLN A O 1
ATOM 674 N N . THR A 1 88 ? -3.676 -15.593 -10.760 1.00 59.34 88 THR A N 1
ATOM 675 C CA . THR A 1 88 ? -2.670 -16.526 -11.263 1.00 59.34 88 THR A CA 1
ATOM 676 C C . THR A 1 88 ? -3.379 -17.735 -11.862 1.00 59.34 88 THR A C 1
ATOM 678 O O . THR A 1 88 ? -3.887 -18.605 -11.159 1.00 59.34 88 THR A O 1
ATOM 681 N N . SER A 1 89 ? -3.444 -17.798 -13.190 1.00 55.31 89 SER A N 1
ATOM 682 C CA . SER A 1 89 ? -3.901 -19.004 -13.880 1.00 55.31 89 SER A CA 1
ATOM 683 C C . SER A 1 89 ? -2.802 -20.062 -13.807 1.00 55.31 89 SER A C 1
ATOM 685 O O . SER A 1 89 ? -1.765 -19.923 -14.453 1.00 55.31 89 SER A O 1
ATOM 687 N N . PHE A 1 90 ? -3.014 -21.122 -13.029 1.00 54.06 90 PHE A N 1
ATOM 688 C CA . PHE A 1 90 ? -2.145 -22.295 -13.069 1.00 54.06 90 PHE A CA 1
ATOM 689 C C . PHE A 1 90 ? -2.544 -23.158 -14.268 1.00 54.06 90 PHE A C 1
ATOM 691 O O . PHE A 1 90 ? -3.660 -23.667 -14.324 1.00 54.06 90 PHE A O 1
ATOM 698 N N . GLN A 1 91 ? -1.656 -23.286 -15.250 1.00 50.09 91 GLN A N 1
ATOM 699 C CA . GLN A 1 91 ? -1.842 -24.217 -16.360 1.00 50.09 91 GLN A CA 1
ATOM 700 C C . GLN A 1 91 ? -1.159 -25.534 -15.981 1.00 50.09 91 GLN A C 1
ATOM 702 O O . GLN A 1 91 ? 0.067 -25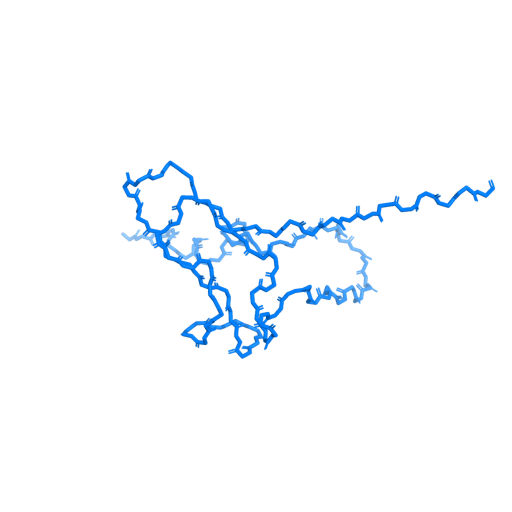.593 -15.892 1.00 50.09 91 GLN A O 1
ATOM 707 N N . VAL A 1 92 ? -1.943 -26.585 -15.734 1.00 60.78 92 VAL A N 1
ATOM 708 C CA . VAL A 1 92 ? -1.406 -27.948 -15.654 1.00 60.78 92 VAL A CA 1
ATOM 709 C C . VAL A 1 92 ? -1.135 -28.393 -17.086 1.00 60.78 92 VAL A C 1
ATOM 711 O O . VAL A 1 92 ? -2.063 -28.530 -17.876 1.00 60.78 92 VAL A O 1
ATOM 714 N N . SER A 1 9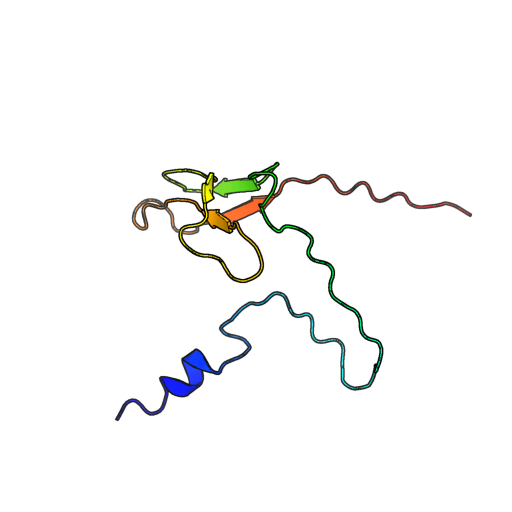3 ? 0.133 -28.592 -17.439 1.00 66.62 93 SER A N 1
ATOM 715 C CA . SER A 1 93 ? 0.480 -29.254 -18.696 1.00 66.62 93 SER A CA 1
ATOM 716 C C . SER A 1 93 ? 0.281 -30.754 -18.504 1.00 66.62 93 SER A C 1
ATOM 718 O O . SER A 1 93 ? 1.089 -31.395 -17.834 1.00 66.62 93 SER A O 1
ATOM 720 N N . GLU A 1 94 ? -0.774 -31.314 -19.086 1.00 59.41 94 GLU A N 1
ATOM 721 C CA . GLU A 1 94 ? -0.867 -32.762 -19.267 1.00 59.41 94 GLU A CA 1
ATOM 722 C C . GLU A 1 94 ? 0.210 -33.182 -20.285 1.00 59.41 94 GLU A C 1
ATOM 724 O O . GLU A 1 94 ? 0.391 -32.529 -21.317 1.00 59.41 94 GLU A O 1
ATOM 729 N N . ARG A 1 95 ? 0.995 -34.204 -19.940 1.00 57.50 95 ARG A N 1
ATOM 730 C CA . ARG A 1 95 ? 1.887 -34.923 -20.857 1.00 57.50 95 ARG A CA 1
ATOM 731 C C . ARG A 1 95 ? 1.335 -36.318 -21.063 1.00 57.50 95 ARG A C 1
ATOM 733 O O . ARG A 1 95 ? 0.871 -36.890 -20.051 1.00 57.50 95 ARG A O 1
#

Foldseek 3Di:
DCPCPVVCVPVPVNPPPVDDCDDPDDPDPPVPDDPDQCPVWDPQKDKDQFPFDQTWDQPDHDPHSIDTDTHHDPVRDPDMDIDGPDDDDDDDDDD

pLDDT: mean 71.88, std 20.08, range [36.69, 96.0]

Secondary structure (DSSP, 8-state):
--TTHHHHHH-TTTS--------TT---------S---TT--TTEEEESEEEEEEEE-SS-SSSS-EEEEEE-TTT-S--EEEE-----------

Sequence (95 aa):
KNQNVWALFNNQLVINRGKLNLGDGATSSASGGVLYNFSNGVGQWQGTNVTGGPEQSNEFVFQSTDSLKLDINLSQGRRYALYNQQQTSFQVSER

Mean predicted aligned error: 14.48 Å

Nearest PDB structures (foldseek):
  1wky-assembly1_A  TM=9.115E-01  e=8.346E-02  Bacillus sp. JAMB-602

Organism: NCBI:txid392032

Radius of gyration: 18.2 Å; Cα contacts (8 Å, |Δi|>4): 92; chains: 1; bounding box: 37×45×52 Å